Protein AF-A0AA35RC82-F1 (afdb_monomer_lite)

Organism: Geodia barretti (NCBI:txid519541)

Structure (mmCIF, N/CA/C/O backbone):
data_AF-A0AA35RC82-F1
#
_entry.id   AF-A0AA35RC82-F1
#
loop_
_atom_site.group_PDB
_atom_site.id
_atom_site.type_symbol
_atom_site.label_atom_id
_atom_site.label_alt_id
_atom_site.label_comp_id
_atom_site.label_asym_id
_atom_site.label_entity_id
_atom_site.label_seq_id
_atom_site.pdbx_PDB_ins_code
_atom_site.Cartn_x
_atom_site.Cartn_y
_atom_site.Cartn_z
_atom_site.occupancy
_atom_site.B_iso_or_equiv
_atom_site.auth_seq_id
_atom_site.auth_comp_id
_atom_site.auth_asym_id
_atom_site.auth_atom_id
_atom_site.pdbx_PDB_model_num
ATOM 1 N N . MET A 1 1 ? 38.907 -6.879 -51.330 1.00 41.00 1 MET A N 1
ATOM 2 C CA . MET A 1 1 ? 39.061 -6.399 -49.942 1.00 41.00 1 MET A CA 1
ATOM 3 C C . MET A 1 1 ? 37.667 -6.078 -49.446 1.00 41.00 1 MET A C 1
ATOM 5 O O . MET A 1 1 ? 37.123 -5.061 -49.841 1.00 41.00 1 MET A O 1
ATOM 9 N N . GLU A 1 2 ? 37.068 -7.002 -48.700 1.00 47.53 2 GLU A N 1
ATOM 10 C CA . GLU A 1 2 ? 35.763 -6.807 -48.057 1.00 47.53 2 GLU A CA 1
ATOM 11 C C . GLU A 1 2 ? 35.960 -5.894 -46.831 1.00 47.53 2 GLU A C 1
ATOM 13 O O . GLU A 1 2 ? 36.873 -6.162 -46.035 1.00 47.53 2 GLU A O 1
ATOM 18 N N . PRO A 1 3 ? 35.194 -4.804 -46.661 1.00 60.19 3 PRO A N 1
ATOM 19 C CA . PRO A 1 3 ? 35.287 -3.982 -45.465 1.00 60.19 3 PRO A CA 1
ATOM 20 C C . PRO A 1 3 ? 34.864 -4.798 -44.236 1.00 60.19 3 PRO A C 1
ATOM 22 O O . PRO A 1 3 ? 33.785 -5.384 -44.183 1.00 60.19 3 PRO A O 1
ATOM 25 N N . ARG A 1 4 ? 35.739 -4.834 -43.224 1.00 51.69 4 ARG A N 1
ATOM 26 C CA . ARG A 1 4 ? 35.461 -5.447 -41.921 1.00 51.69 4 ARG A CA 1
ATOM 27 C C . ARG A 1 4 ? 34.337 -4.670 -41.233 1.00 51.69 4 ARG A C 1
ATOM 29 O O . ARG A 1 4 ? 34.558 -3.566 -40.743 1.00 51.69 4 ARG A O 1
ATOM 36 N N . HIS A 1 5 ? 33.145 -5.262 -41.223 1.00 61.22 5 HIS A N 1
ATOM 37 C CA . HIS A 1 5 ? 32.009 -4.845 -40.406 1.00 61.22 5 HIS A CA 1
ATOM 38 C C . HIS A 1 5 ? 32.443 -4.740 -38.929 1.00 61.22 5 HIS A C 1
ATOM 40 O O . HIS A 1 5 ? 33.126 -5.652 -38.447 1.00 61.22 5 HIS A O 1
ATOM 46 N N . PRO A 1 6 ? 32.113 -3.653 -38.205 1.00 60.47 6 PRO A N 1
ATOM 47 C CA . PRO A 1 6 ? 32.453 -3.541 -36.794 1.00 60.47 6 PRO A CA 1
ATOM 48 C C . PRO A 1 6 ? 31.727 -4.634 -36.006 1.00 60.47 6 PRO A C 1
ATOM 50 O O . PRO A 1 6 ? 30.569 -4.947 -36.277 1.00 60.47 6 PRO A O 1
ATOM 53 N N . ALA A 1 7 ? 32.420 -5.227 -35.034 1.00 56.50 7 ALA A N 1
ATOM 54 C CA . ALA A 1 7 ? 31.819 -6.159 -34.094 1.00 56.50 7 ALA A CA 1
ATOM 55 C C . ALA A 1 7 ? 30.627 -5.474 -33.404 1.00 56.50 7 ALA A C 1
ATOM 57 O O . ALA A 1 7 ? 30.795 -4.494 -32.681 1.00 56.50 7 ALA A O 1
ATOM 58 N N . GLN A 1 8 ? 29.426 -5.977 -33.680 1.00 54.41 8 GLN A N 1
ATOM 59 C CA . GLN A 1 8 ? 28.169 -5.547 -33.079 1.00 54.41 8 GLN A CA 1
ATOM 60 C C . GLN A 1 8 ? 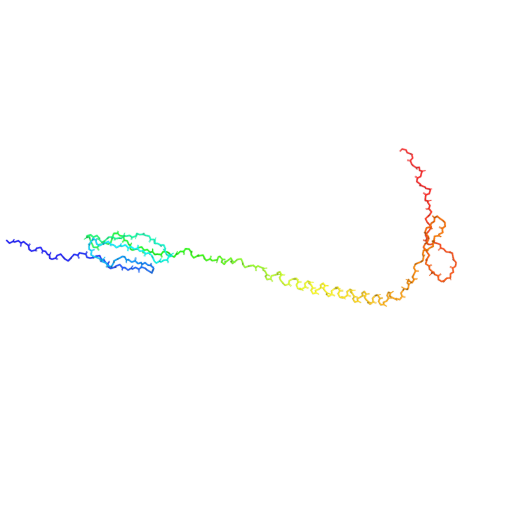28.217 -5.844 -31.575 1.00 54.41 8 GLN A C 1
ATOM 62 O O . GLN A 1 8 ? 27.969 -6.974 -31.152 1.00 54.41 8 GLN A O 1
ATOM 67 N N . LEU A 1 9 ? 28.539 -4.847 -30.751 1.00 65.06 9 LEU A N 1
ATOM 68 C CA . LEU A 1 9 ? 28.169 -4.889 -29.341 1.00 65.06 9 LEU A CA 1
ATOM 69 C C . LEU A 1 9 ? 26.646 -4.714 -29.313 1.00 65.06 9 LEU A C 1
ATOM 71 O O . LEU A 1 9 ? 26.162 -3.591 -29.421 1.00 65.06 9 LEU A O 1
ATOM 75 N N . GLN A 1 10 ? 25.897 -5.821 -29.295 1.00 66.38 10 GLN A N 1
ATOM 76 C CA . GLN A 1 10 ? 24.434 -5.766 -29.305 1.00 66.38 10 GLN A CA 1
ATOM 77 C C . GLN A 1 10 ? 23.943 -4.861 -28.161 1.00 66.38 10 GLN A C 1
ATOM 79 O O . GLN A 1 10 ? 24.402 -5.031 -27.025 1.00 66.38 10 GLN A O 1
ATOM 84 N N . PRO A 1 11 ? 23.040 -3.902 -28.432 1.00 81.31 11 PRO A N 1
ATOM 85 C CA . PRO A 1 11 ? 22.568 -2.974 -27.415 1.00 81.31 11 PRO A CA 1
ATOM 86 C C . PRO A 1 11 ? 21.705 -3.728 -26.400 1.00 81.31 11 PRO A C 1
ATOM 88 O O . PRO A 1 11 ? 20.584 -4.119 -26.687 1.00 81.31 11 PRO A O 1
ATOM 91 N N . ALA A 1 12 ? 22.228 -3.975 -25.203 1.00 88.56 12 ALA A N 1
ATOM 92 C CA . ALA A 1 12 ? 21.423 -4.518 -24.117 1.00 88.56 12 ALA A CA 1
ATOM 93 C C . ALA A 1 12 ? 20.616 -3.395 -23.455 1.00 88.56 12 ALA A C 1
ATOM 95 O O . ALA A 1 12 ? 21.117 -2.282 -23.281 1.00 88.56 12 ALA A O 1
ATOM 96 N N . CYS A 1 13 ? 19.395 -3.700 -23.030 1.00 92.25 13 CYS A N 1
ATOM 97 C CA . CYS A 1 13 ? 18.583 -2.757 -22.280 1.00 92.25 13 CYS A CA 1
ATOM 98 C C . CYS A 1 13 ? 19.161 -2.498 -20.878 1.00 92.25 13 CYS A C 1
ATOM 100 O O . CYS A 1 13 ? 19.836 -3.364 -20.303 1.00 92.25 13 CYS A O 1
ATOM 102 N N . PRO A 1 14 ? 18.897 -1.323 -20.277 1.00 92.19 14 PRO A N 1
ATOM 103 C CA . PRO A 1 14 ? 19.308 -1.044 -18.907 1.00 92.19 14 PRO A CA 1
ATOM 104 C C . PRO A 1 14 ? 18.692 -2.057 -17.936 1.00 92.19 14 PRO A C 1
ATOM 106 O O . PRO A 1 14 ? 17.571 -2.532 -18.129 1.00 92.19 14 PRO A O 1
ATOM 109 N N . LYS A 1 15 ? 19.427 -2.401 -16.875 1.00 90.75 15 LYS A N 1
ATOM 110 C CA . LYS A 1 15 ? 18.920 -3.311 -15.840 1.00 90.75 15 LYS A CA 1
ATOM 111 C C . LYS A 1 15 ? 17.689 -2.704 -15.168 1.00 90.75 15 LYS A C 1
ATOM 113 O O . LYS A 1 15 ? 17.695 -1.536 -14.793 1.00 90.75 15 LYS A O 1
ATOM 118 N N . LEU A 1 16 ? 16.654 -3.521 -15.010 1.00 90.69 16 LEU A N 1
ATOM 119 C CA . LEU A 1 16 ? 15.398 -3.125 -14.388 1.00 90.69 16 LEU A CA 1
ATOM 120 C C . LEU A 1 16 ? 15.568 -3.049 -12.868 1.00 90.69 16 LEU A C 1
ATOM 122 O O . LEU A 1 16 ? 16.068 -3.986 -12.246 1.00 90.69 16 LEU A O 1
ATOM 126 N N . THR A 1 17 ? 15.125 -1.947 -12.271 1.00 90.19 17 THR A N 1
ATOM 127 C CA . THR A 1 17 ? 15.003 -1.793 -10.817 1.00 90.19 17 THR A CA 1
ATOM 128 C C . THR A 1 17 ? 13.542 -1.974 -10.433 1.00 90.19 17 THR A C 1
ATOM 130 O O . THR A 1 17 ? 12.717 -1.111 -10.731 1.00 90.19 17 THR A O 1
ATOM 133 N N . LEU A 1 18 ? 13.216 -3.108 -9.816 1.00 90.69 18 LEU A N 1
ATOM 134 C CA . LEU A 1 18 ? 11.847 -3.436 -9.419 1.00 90.69 18 LEU A CA 1
ATOM 135 C C . LEU A 1 18 ? 11.525 -2.842 -8.048 1.00 90.69 18 LEU A C 1
ATOM 137 O O . LEU A 1 18 ? 12.375 -2.816 -7.156 1.00 90.69 18 LEU A O 1
ATOM 141 N N . SER A 1 19 ? 10.292 -2.371 -7.890 1.00 87.75 19 SER A N 1
ATOM 142 C CA . SER A 1 19 ? 9.753 -1.931 -6.603 1.00 87.75 19 SER A CA 1
ATOM 143 C C . SER A 1 19 ? 9.445 -3.124 -5.689 1.00 87.75 19 SER A C 1
ATOM 145 O O . SER A 1 19 ? 9.423 -4.276 -6.123 1.00 87.75 19 SER A O 1
ATOM 147 N N . SER A 1 20 ? 9.187 -2.854 -4.407 1.00 91.25 20 SER A N 1
ATOM 148 C CA . SER A 1 20 ? 8.752 -3.878 -3.450 1.00 91.25 20 SER A CA 1
ATOM 149 C C . SER A 1 20 ? 7.494 -4.601 -3.939 1.00 91.25 20 SER A C 1
ATOM 151 O O . SER A 1 20 ? 6.613 -3.976 -4.528 1.00 91.25 20 SER A O 1
ATOM 153 N N . HIS A 1 21 ? 7.411 -5.903 -3.658 1.00 92.81 21 HIS A N 1
ATOM 154 C CA . HIS A 1 21 ? 6.310 -6.794 -4.047 1.00 92.81 21 HIS A CA 1
ATOM 155 C C . HIS A 1 21 ? 6.183 -7.075 -5.554 1.00 92.81 21 HIS A C 1
ATOM 157 O O . HIS A 1 21 ? 5.319 -7.860 -5.932 1.00 92.81 21 HIS A O 1
ATOM 163 N N . VAL A 1 22 ? 7.041 -6.511 -6.418 1.00 94.75 22 VAL A N 1
ATOM 164 C CA . VAL A 1 22 ? 7.093 -6.841 -7.854 1.00 94.75 22 VAL A CA 1
ATOM 165 C C . VAL A 1 22 ? 8.063 -8.003 -8.087 1.00 94.75 22 VAL A C 1
ATOM 167 O O . VAL A 1 22 ? 9.225 -7.958 -7.686 1.00 94.75 22 VAL A O 1
ATOM 170 N N . THR A 1 23 ? 7.612 -9.024 -8.807 1.00 93.94 23 THR A N 1
ATOM 171 C CA . THR A 1 23 ? 8.406 -10.177 -9.250 1.00 93.94 23 THR A CA 1
ATOM 172 C C . THR A 1 23 ? 8.494 -10.174 -10.776 1.00 93.94 23 THR A C 1
ATOM 174 O O . THR A 1 23 ? 7.534 -9.806 -11.449 1.00 93.94 23 THR A O 1
ATOM 177 N N . SER A 1 24 ? 9.638 -10.571 -11.342 1.00 94.06 24 SER A N 1
ATOM 178 C CA . SER A 1 24 ? 9.829 -10.677 -12.798 1.00 94.06 24 SER A CA 1
ATOM 179 C C . SER A 1 24 ? 10.077 -12.120 -13.234 1.00 94.06 24 SER A C 1
ATOM 181 O O . SER A 1 24 ? 10.674 -12.903 -12.498 1.00 94.06 24 SER A O 1
ATOM 183 N N . SER A 1 25 ? 9.638 -12.474 -14.442 1.00 93.62 25 SER A N 1
ATOM 184 C CA . SER A 1 25 ? 9.812 -13.815 -15.015 1.00 93.62 25 SER A CA 1
ATOM 185 C C . SER A 1 25 ? 11.246 -14.104 -15.466 1.00 93.62 25 SER A C 1
ATOM 187 O O . SER A 1 25 ? 11.617 -15.265 -15.623 1.00 93.62 25 SER A O 1
ATOM 189 N N . SER A 1 26 ? 12.044 -13.066 -15.735 1.00 89.31 26 SER A N 1
ATOM 190 C CA . SER A 1 26 ? 13.430 -13.174 -16.193 1.00 89.31 26 SER A CA 1
ATOM 191 C C . SER A 1 26 ? 14.182 -11.862 -15.967 1.00 89.31 26 SER A C 1
ATOM 193 O O . SER A 1 26 ? 13.627 -10.787 -16.171 1.00 89.31 26 SER A O 1
ATOM 195 N N . GLY A 1 27 ? 15.465 -11.948 -15.604 1.00 87.38 27 GLY A N 1
ATOM 196 C CA . GLY A 1 27 ? 16.383 -10.802 -15.542 1.00 87.38 27 GLY A CA 1
ATOM 197 C C . GLY A 1 27 ? 17.113 -10.523 -16.861 1.00 87.38 27 GLY A C 1
ATOM 198 O O . GLY A 1 27 ? 18.101 -9.789 -16.863 1.00 87.38 27 GLY A O 1
ATOM 199 N N . ASN A 1 28 ? 16.689 -11.153 -17.963 1.00 91.50 28 ASN A N 1
ATOM 200 C CA . ASN A 1 28 ? 17.327 -10.987 -19.263 1.00 91.50 28 ASN A CA 1
ATOM 201 C C . ASN A 1 28 ? 17.059 -9.586 -19.830 1.00 91.50 28 ASN A C 1
ATOM 203 O O . ASN A 1 28 ? 15.915 -9.154 -19.923 1.00 91.50 28 ASN A O 1
ATOM 207 N N . ASN A 1 29 ? 18.122 -8.904 -20.243 1.00 93.00 29 ASN A N 1
ATOM 208 C CA . ASN A 1 29 ? 18.092 -7.572 -20.837 1.00 93.00 29 ASN A CA 1
ATOM 209 C C . ASN A 1 29 ? 18.657 -7.546 -22.269 1.00 93.00 29 ASN A C 1
ATOM 211 O O . ASN A 1 29 ? 18.994 -6.476 -22.771 1.00 93.00 29 ASN A O 1
ATOM 215 N N . SER A 1 30 ? 18.808 -8.703 -22.922 1.00 92.62 30 SER A N 1
ATOM 216 C CA . SER A 1 30 ? 19.157 -8.771 -24.346 1.00 92.62 30 SER A CA 1
ATOM 217 C C . SER A 1 30 ? 18.048 -8.189 -25.225 1.00 92.62 30 SER A C 1
ATOM 219 O O . SER A 1 30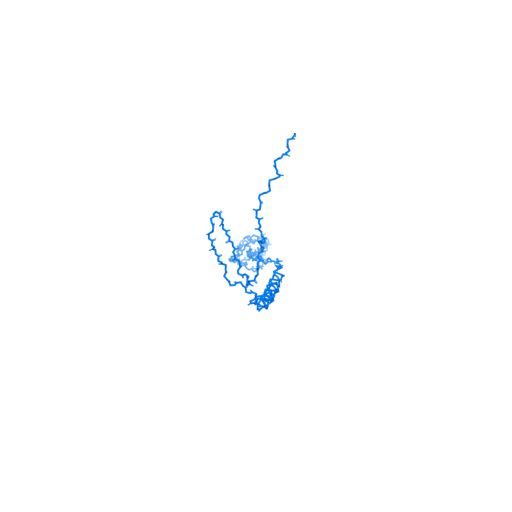 ? 16.878 -8.216 -24.853 1.00 92.62 30 SER A O 1
ATOM 221 N N . VAL A 1 31 ? 18.399 -7.716 -26.420 1.00 92.38 31 VAL A N 1
ATOM 222 C CA . VAL A 1 31 ? 17.414 -7.295 -27.428 1.00 92.38 31 VAL A CA 1
ATOM 223 C C . VAL A 1 31 ? 16.400 -8.413 -27.679 1.00 92.38 31 VAL A C 1
ATOM 225 O O . VAL A 1 31 ? 16.773 -9.585 -27.736 1.00 92.38 31 VAL A O 1
ATOM 228 N N . HIS A 1 32 ? 15.125 -8.054 -27.824 1.00 93.00 32 HIS A N 1
ATOM 229 C CA . HIS A 1 32 ? 13.977 -8.960 -27.932 1.00 93.00 32 HIS A CA 1
ATOM 230 C C . HIS A 1 32 ? 13.678 -9.778 -26.668 1.00 93.00 32 HIS A C 1
ATOM 232 O O . HIS A 1 32 ? 12.763 -10.603 -26.685 1.00 93.00 32 HIS A O 1
ATOM 238 N N . ALA A 1 33 ? 14.393 -9.561 -25.558 1.00 93.69 33 ALA A N 1
ATOM 239 C CA . ALA A 1 33 ? 14.015 -10.160 -24.287 1.00 93.69 33 ALA A CA 1
ATOM 240 C C . ALA A 1 33 ? 12.649 -9.625 -23.855 1.00 93.69 33 ALA A C 1
ATOM 242 O O . ALA A 1 33 ? 12.413 -8.415 -23.825 1.00 93.69 33 ALA A O 1
ATOM 243 N N . VAL A 1 34 ? 11.766 -10.551 -23.496 1.00 95.06 34 VAL A N 1
ATOM 244 C CA . VAL A 1 34 ? 10.434 -10.257 -22.983 1.00 95.06 34 VAL A CA 1
ATOM 245 C C . VAL A 1 34 ? 10.415 -10.593 -21.499 1.00 95.06 34 VAL A C 1
ATOM 247 O O . VAL A 1 34 ? 10.704 -11.725 -21.105 1.00 95.06 34 VAL A O 1
ATOM 250 N N . VAL A 1 35 ? 10.070 -9.606 -20.679 1.00 95.25 35 VAL A N 1
ATOM 251 C CA . VAL A 1 35 ? 9.999 -9.734 -19.223 1.00 95.25 35 VAL A CA 1
ATOM 252 C C . VAL A 1 35 ? 8.550 -9.559 -18.800 1.00 95.25 35 VAL A C 1
ATOM 254 O O . VAL A 1 35 ? 7.915 -8.563 -19.143 1.00 95.25 35 VAL A O 1
ATOM 257 N N . MET A 1 36 ? 8.016 -10.541 -18.077 1.00 95.62 36 MET A N 1
ATOM 258 C CA . MET A 1 36 ? 6.685 -10.474 -17.481 1.00 95.62 36 MET A CA 1
ATOM 259 C C . MET A 1 36 ? 6.798 -10.141 -16.001 1.00 95.62 36 MET A C 1
ATOM 261 O O . MET A 1 36 ? 7.674 -10.668 -15.316 1.00 95.62 36 MET A O 1
ATOM 265 N N . PHE A 1 37 ? 5.883 -9.316 -15.514 1.00 95.75 37 PHE A N 1
ATOM 266 C CA . PHE A 1 37 ? 5.801 -8.917 -14.120 1.00 95.75 37 PHE A CA 1
ATOM 267 C C . PHE A 1 37 ? 4.560 -9.486 -13.446 1.00 95.75 37 PHE A C 1
ATOM 269 O O . PHE A 1 37 ? 3.497 -9.646 -14.055 1.00 95.75 37 PHE A O 1
ATOM 276 N N . SER A 1 38 ? 4.707 -9.769 -12.162 1.00 94.69 38 SER A N 1
ATOM 277 C CA . SER A 1 38 ? 3.634 -10.168 -11.262 1.00 94.69 38 SER A CA 1
ATOM 278 C C . SER A 1 38 ? 3.841 -9.511 -9.906 1.00 94.69 38 SER A C 1
ATOM 280 O O . SER A 1 38 ? 4.966 -9.168 -9.551 1.00 94.69 38 SER A O 1
ATOM 282 N N . CYS A 1 39 ? 2.766 -9.350 -9.145 1.00 95.00 39 CYS A N 1
ATOM 283 C CA . CYS A 1 39 ? 2.865 -8.929 -7.755 1.00 95.00 39 CYS A CA 1
ATOM 284 C C . CYS A 1 39 ? 2.851 -10.136 -6.815 1.00 95.00 39 CYS A C 1
ATOM 286 O O . CYS A 1 39 ? 2.362 -11.203 -7.186 1.00 95.00 39 CYS A O 1
ATOM 288 N N . GLU A 1 40 ? 3.397 -9.954 -5.617 1.00 93.69 40 GLU A N 1
ATOM 289 C CA . GLU A 1 40 ? 3.224 -10.873 -4.491 1.00 93.69 40 GLU A CA 1
ATOM 290 C C . GLU A 1 40 ? 1.736 -11.037 -4.135 1.00 93.69 40 GLU A C 1
ATOM 292 O O . GLU A 1 40 ? 0.903 -10.183 -4.460 1.00 93.69 40 GLU A O 1
ATOM 297 N N . ASP A 1 41 ? 1.394 -12.143 -3.475 1.00 91.00 41 ASP A N 1
ATOM 298 C CA . ASP A 1 41 ? 0.013 -12.472 -3.137 1.00 91.00 41 ASP A CA 1
ATOM 299 C C . ASP A 1 41 ? -0.686 -11.336 -2.374 1.00 91.00 41 ASP A C 1
ATOM 301 O O . ASP A 1 41 ? -0.168 -10.767 -1.413 1.00 91.00 41 ASP A O 1
ATOM 305 N N . GLY A 1 42 ? -1.897 -11.001 -2.820 1.00 89.00 42 GLY A N 1
ATOM 306 C CA . GLY A 1 42 ? -2.711 -9.924 -2.255 1.00 89.00 42 GLY A CA 1
ATOM 307 C C . GLY A 1 42 ? -2.455 -8.541 -2.855 1.00 89.00 42 GLY A C 1
ATOM 308 O O . GLY A 1 42 ? -3.310 -7.672 -2.708 1.00 89.00 42 GLY A O 1
ATOM 309 N N . TYR A 1 43 ? -1.355 -8.327 -3.577 1.00 92.56 43 TYR A N 1
ATOM 310 C CA . TYR A 1 43 ? -1.073 -7.060 -4.253 1.00 92.56 43 TYR A CA 1
ATOM 311 C C . TYR A 1 43 ? -1.629 -7.042 -5.678 1.00 92.56 43 TYR A C 1
ATOM 313 O O . TYR A 1 43 ? -1.694 -8.061 -6.367 1.00 92.56 43 TYR A O 1
ATOM 321 N N . THR A 1 44 ? -2.015 -5.855 -6.140 1.00 92.31 44 THR A N 1
ATOM 322 C CA . THR A 1 44 ? -2.538 -5.648 -7.496 1.00 92.31 44 THR A CA 1
ATOM 323 C C . THR A 1 44 ? -1.498 -4.950 -8.361 1.00 92.31 44 THR A C 1
ATOM 325 O O . THR A 1 44 ? -0.942 -3.929 -7.959 1.00 92.31 44 THR A O 1
ATOM 328 N N . LEU A 1 45 ? -1.241 -5.505 -9.549 1.00 93.75 45 LEU A N 1
ATOM 329 C CA . LEU A 1 45 ? -0.313 -4.926 -10.517 1.00 93.75 45 LEU A CA 1
ATOM 330 C C . LEU A 1 45 ? -0.919 -3.671 -11.146 1.00 93.75 45 LEU A C 1
ATOM 332 O O . LEU A 1 45 ? -2.015 -3.731 -11.702 1.00 93.75 45 LEU A O 1
ATOM 336 N N . ASP A 1 46 ? -0.177 -2.574 -11.091 1.00 93.06 46 ASP A N 1
ATOM 337 C CA . ASP A 1 46 ? -0.523 -1.300 -11.706 1.00 93.06 46 ASP A CA 1
ATOM 338 C C . ASP A 1 46 ? 0.498 -0.953 -12.801 1.00 93.06 46 ASP A C 1
ATOM 340 O O . ASP A 1 46 ? 1.688 -0.754 -12.529 1.00 93.06 46 ASP A O 1
ATOM 344 N N . GLY A 1 47 ? 0.033 -0.932 -14.054 1.00 92.06 47 GLY A N 1
ATOM 345 C CA . GLY A 1 47 ? 0.845 -0.712 -15.255 1.00 92.06 47 GLY A CA 1
ATOM 346 C C . GLY A 1 47 ? 0.975 -1.938 -16.169 1.00 92.06 47 GLY A C 1
ATOM 347 O O . GLY A 1 47 ? 0.148 -2.852 -16.159 1.00 92.06 47 GLY A O 1
ATOM 348 N N . ASP A 1 48 ? 2.022 -1.948 -16.997 1.00 94.56 48 ASP A N 1
ATOM 349 C CA . ASP A 1 48 ? 2.241 -2.988 -18.003 1.00 94.56 48 ASP A CA 1
ATOM 350 C C . ASP A 1 48 ? 2.710 -4.315 -17.395 1.00 94.56 48 ASP A C 1
ATOM 352 O O . ASP A 1 48 ? 3.786 -4.423 -16.807 1.00 94.56 48 ASP A O 1
ATOM 356 N N . LYS A 1 49 ? 1.943 -5.383 -17.637 1.00 94.75 49 LYS A N 1
ATOM 357 C CA . LYS A 1 49 ? 2.303 -6.753 -17.232 1.00 94.75 49 LYS A CA 1
ATOM 358 C C . LYS A 1 49 ? 3.541 -7.293 -17.944 1.00 94.75 49 LYS A C 1
ATOM 360 O O . LYS A 1 49 ? 4.170 -8.229 -17.456 1.00 94.75 49 LYS A O 1
ATOM 365 N N . GLN A 1 50 ? 3.872 -6.758 -19.111 1.00 95.12 50 GLN A N 1
ATOM 366 C CA . GLN A 1 50 ? 4.961 -7.255 -19.933 1.00 95.12 50 GLN A CA 1
ATOM 367 C C . GLN A 1 50 ? 5.665 -6.099 -20.629 1.00 95.12 50 GLN A C 1
ATOM 369 O O . GLN A 1 50 ? 5.017 -5.231 -21.210 1.00 95.12 50 GLN A O 1
ATOM 374 N N . ILE A 1 51 ? 6.994 -6.138 -20.620 1.00 95.56 51 ILE A N 1
ATOM 375 C CA . ILE A 1 51 ? 7.829 -5.217 -21.387 1.00 95.56 51 ILE A CA 1
ATOM 376 C C . ILE A 1 51 ? 8.813 -5.992 -22.254 1.00 95.56 51 ILE A C 1
ATOM 378 O O . ILE A 1 51 ? 9.223 -7.106 -21.920 1.00 95.56 51 ILE A O 1
ATOM 382 N N . THR A 1 52 ? 9.191 -5.392 -23.376 1.00 95.56 52 THR A N 1
ATOM 383 C CA . THR A 1 52 ? 10.119 -5.977 -24.346 1.00 95.56 52 THR A CA 1
ATOM 384 C C . THR A 1 52 ? 11.325 -5.070 -24.521 1.00 95.56 52 THR A C 1
ATOM 386 O O . THR A 1 52 ? 11.167 -3.855 -24.638 1.00 95.56 52 THR A O 1
ATOM 389 N N . CYS A 1 53 ? 12.523 -5.646 -24.546 1.00 94.88 53 CYS A N 1
ATOM 390 C CA . CYS A 1 53 ? 13.732 -4.919 -24.905 1.00 94.88 53 CYS A CA 1
ATOM 391 C C . CYS A 1 53 ? 13.760 -4.711 -26.423 1.00 94.88 53 CYS A C 1
ATOM 393 O O . CYS A 1 53 ? 13.798 -5.679 -27.185 1.00 94.88 53 CYS A O 1
ATOM 395 N N . ARG A 1 54 ? 13.688 -3.457 -26.868 1.00 94.12 54 ARG A N 1
ATOM 396 C CA . ARG A 1 54 ? 13.686 -3.088 -28.287 1.00 94.12 54 ARG A CA 1
ATOM 397 C C . ARG A 1 54 ? 15.104 -3.128 -28.866 1.00 94.12 54 ARG A C 1
ATOM 399 O O . ARG A 1 54 ? 16.094 -3.116 -28.138 1.00 94.12 54 ARG A O 1
ATOM 406 N N . GLU A 1 55 ? 15.195 -3.124 -30.194 1.00 92.00 55 GLU A N 1
ATOM 407 C CA . GLU A 1 55 ? 16.468 -3.097 -30.936 1.00 92.00 55 GLU A CA 1
ATOM 408 C C . GLU A 1 55 ? 17.302 -1.833 -30.708 1.00 92.00 55 GLU A C 1
ATOM 410 O O . GLU A 1 55 ? 18.515 -1.859 -30.897 1.00 92.00 55 GLU A O 1
ATOM 415 N N . ASP A 1 56 ? 16.680 -0.749 -30.245 1.00 90.44 56 ASP A N 1
ATOM 416 C CA . ASP A 1 56 ? 17.362 0.493 -29.873 1.00 90.44 56 ASP A CA 1
ATOM 417 C C . ASP A 1 56 ? 18.009 0.447 -28.472 1.00 90.44 56 ASP A C 1
ATOM 419 O O . ASP A 1 56 ? 18.609 1.432 -28.039 1.00 90.44 56 ASP A O 1
ATOM 423 N N . GLY A 1 57 ? 17.911 -0.683 -27.757 1.00 90.00 57 GLY A N 1
ATOM 424 C CA . GLY A 1 57 ? 18.432 -0.836 -26.397 1.00 90.00 57 GLY A CA 1
ATOM 425 C C . GLY A 1 57 ? 17.560 -0.184 -25.323 1.00 90.00 57 GLY A C 1
ATOM 426 O O . GLY A 1 57 ? 18.031 0.047 -24.207 1.00 90.00 57 GLY A O 1
ATOM 427 N N . THR A 1 58 ? 16.297 0.123 -25.628 1.00 93.31 58 THR A N 1
ATOM 428 C CA . THR A 1 58 ? 15.331 0.670 -24.668 1.00 93.31 58 THR A CA 1
ATOM 429 C C . THR A 1 58 ? 14.194 -0.305 -24.379 1.00 93.31 58 THR A C 1
ATOM 431 O O . THR A 1 58 ? 13.821 -1.146 -25.199 1.00 93.31 58 THR A O 1
ATOM 434 N N . TRP A 1 59 ? 13.620 -0.213 -23.180 1.00 94.75 59 TRP A N 1
ATOM 435 C CA . TRP A 1 59 ? 12.438 -0.998 -22.831 1.00 94.75 59 TRP A CA 1
ATOM 436 C C . TRP A 1 59 ? 11.183 -0.445 -23.512 1.00 94.75 59 TRP A C 1
ATOM 438 O O . TRP A 1 59 ? 11.047 0.759 -23.736 1.00 94.75 59 TRP A O 1
ATOM 448 N N . SER A 1 60 ? 10.238 -1.328 -23.843 1.00 94.75 60 SER A N 1
ATOM 449 C CA . SER A 1 60 ? 8.971 -0.930 -24.458 1.00 94.75 60 SER A CA 1
ATOM 450 C C . SER A 1 60 ? 8.153 -0.013 -23.552 1.00 94.75 60 SER A C 1
ATOM 452 O O . SER A 1 60 ? 7.654 0.998 -24.031 1.00 94.75 60 SER A O 1
ATOM 454 N N . ASN A 1 61 ? 8.091 -0.322 -22.258 1.00 94.31 61 ASN A N 1
ATOM 455 C CA . ASN A 1 61 ? 7.445 0.494 -21.234 1.00 94.31 61 ASN A CA 1
ATOM 456 C C . ASN A 1 61 ? 8.281 0.487 -19.946 1.00 94.31 61 ASN A C 1
ATOM 458 O O . ASN A 1 61 ? 9.266 -0.250 -19.830 1.00 94.31 61 ASN A O 1
ATOM 462 N N . SER A 1 62 ? 7.890 1.310 -18.975 1.00 92.69 62 SER A N 1
ATOM 463 C CA . SER A 1 62 ? 8.469 1.297 -17.630 1.00 92.69 62 SER A CA 1
ATOM 464 C C . SER A 1 62 ? 8.026 0.058 -16.834 1.00 92.69 62 SER A C 1
ATOM 466 O O . SER A 1 62 ? 6.936 -0.460 -17.082 1.00 92.69 62 SER A O 1
ATOM 468 N N . PRO A 1 63 ? 8.824 -0.405 -15.852 1.00 91.62 63 PRO A N 1
ATOM 469 C CA . PRO A 1 63 ? 8.385 -1.447 -14.927 1.00 91.62 63 PRO A CA 1
ATOM 470 C C . PRO A 1 63 ? 7.092 -1.030 -14.198 1.00 91.62 63 PRO A C 1
ATOM 472 O O . PRO A 1 63 ? 6.991 0.133 -13.795 1.00 91.62 63 PRO A O 1
ATOM 475 N N . PRO A 1 64 ? 6.127 -1.946 -14.004 1.00 94.56 64 PRO A N 1
ATOM 476 C CA . PRO A 1 64 ? 4.908 -1.673 -13.251 1.00 94.56 64 PRO A CA 1
ATOM 477 C C . PRO A 1 64 ? 5.186 -1.571 -11.748 1.00 94.56 64 PRO A C 1
ATOM 479 O O . PRO A 1 64 ? 6.238 -1.988 -11.253 1.00 94.56 64 PRO A O 1
ATOM 482 N N . SER A 1 65 ? 4.203 -1.058 -11.016 1.00 94.38 65 SER A N 1
ATOM 483 C CA . SER A 1 65 ? 4.211 -1.015 -9.554 1.00 94.38 65 SER A CA 1
ATOM 484 C C . SER A 1 65 ? 3.155 -1.958 -8.972 1.00 94.38 65 SER A C 1
ATOM 486 O O . SER A 1 65 ? 2.256 -2.414 -9.677 1.00 94.38 65 SER A O 1
ATOM 488 N N . CYS A 1 66 ? 3.276 -2.291 -7.688 1.00 95.00 66 CYS A N 1
ATOM 489 C CA . CYS A 1 66 ? 2.291 -3.106 -6.983 1.00 95.00 66 CYS A CA 1
ATOM 490 C C . CYS A 1 66 ? 1.564 -2.251 -5.949 1.00 95.00 66 CYS A C 1
ATOM 492 O O . CYS A 1 66 ? 2.180 -1.745 -5.010 1.00 95.00 66 CYS A O 1
ATOM 494 N N . SER A 1 67 ? 0.250 -2.118 -6.106 1.00 92.31 67 SER A N 1
ATOM 495 C CA . SER A 1 67 ? -0.610 -1.467 -5.122 1.00 92.31 67 SER A CA 1
ATOM 496 C C . SER A 1 67 ? -1.035 -2.477 -4.064 1.00 92.31 67 SER A C 1
ATOM 498 O O . SER A 1 67 ? -1.458 -3.591 -4.391 1.00 92.31 67 SER A O 1
ATOM 500 N N . SER A 1 68 ? -0.920 -2.097 -2.789 1.00 87.69 68 SER A N 1
ATOM 501 C CA . SER A 1 68 ? -1.461 -2.902 -1.693 1.00 87.69 68 SER A CA 1
ATOM 502 C C . SER A 1 68 ? -2.969 -3.072 -1.881 1.00 87.69 68 SER A C 1
ATOM 504 O O . SER A 1 68 ? -3.621 -2.124 -2.340 1.00 87.69 68 SER A O 1
ATOM 506 N N . PRO A 1 69 ? -3.549 -4.218 -1.488 1.00 81.62 69 PRO A N 1
ATOM 507 C CA . PRO A 1 69 ? -4.999 -4.335 -1.458 1.00 81.62 69 PRO A CA 1
ATOM 508 C C . PRO A 1 69 ? -5.558 -3.216 -0.572 1.00 81.62 69 PRO A C 1
ATOM 510 O O . PRO A 1 69 ? -4.839 -2.740 0.319 1.00 81.62 69 PRO A O 1
ATOM 513 N N . PRO A 1 70 ? -6.811 -2.775 -0.789 1.00 77.25 70 PRO A N 1
ATOM 514 C CA . PRO A 1 70 ? -7.459 -1.883 0.153 1.00 77.25 70 PRO A CA 1
ATOM 515 C C . PRO A 1 70 ? -7.375 -2.559 1.518 1.00 77.25 70 PRO A C 1
ATOM 517 O O . PRO A 1 70 ? -8.032 -3.569 1.773 1.00 77.25 70 PRO A O 1
ATOM 520 N N . SER A 1 71 ? -6.490 -2.042 2.374 1.00 70.69 71 SER A N 1
ATOM 521 C CA . SER A 1 71 ? -6.486 -2.444 3.763 1.00 70.69 71 SER A CA 1
ATOM 522 C C . SER A 1 71 ? -7.876 -2.073 4.237 1.00 70.69 71 SER A C 1
ATOM 524 O O . SER A 1 71 ? -8.295 -0.921 4.107 1.00 70.69 71 SER A O 1
ATOM 526 N N . PHE A 1 72 ? -8.628 -3.063 4.712 1.00 65.75 72 PHE A N 1
ATOM 527 C CA . PHE A 1 72 ? -9.784 -2.787 5.538 1.00 65.75 72 PHE A CA 1
ATOM 528 C C . PHE A 1 72 ? -9.218 -2.164 6.815 1.00 65.75 72 PHE A C 1
ATOM 530 O O . PHE A 1 72 ? -9.009 -2.825 7.828 1.00 65.75 72 PHE A O 1
ATOM 537 N N . GLN A 1 73 ? -8.849 -0.889 6.713 1.00 63.38 73 GLN A N 1
ATOM 538 C CA . GLN A 1 73 ? -8.704 0.005 7.831 1.00 63.38 73 GLN A CA 1
ATOM 539 C C . GLN A 1 73 ? -10.110 0.012 8.396 1.00 63.38 73 GLN A C 1
ATOM 541 O O . GLN A 1 73 ? -10.997 0.664 7.846 1.00 63.38 73 GLN A O 1
ATOM 546 N N . SER A 1 74 ? -10.346 -0.818 9.413 1.00 61.50 74 SER A N 1
ATOM 547 C CA . SER A 1 74 ? -11.510 -0.674 10.270 1.00 61.50 74 SER A CA 1
ATOM 548 C C . SER A 1 74 ? -11.607 0.815 10.550 1.00 61.50 74 SER A C 1
ATOM 550 O O . SER A 1 74 ? -10.661 1.357 11.130 1.00 61.50 74 SER A O 1
ATOM 552 N N . GLN A 1 75 ? -12.645 1.477 10.029 1.00 64.25 75 GLN A N 1
ATOM 553 C CA . GLN A 1 75 ? -12.853 2.894 10.265 1.00 64.25 75 GLN A CA 1
ATOM 554 C C . GLN A 1 75 ? -12.724 3.079 11.769 1.00 64.25 75 GLN A C 1
ATOM 556 O O . GLN A 1 75 ? -13.553 2.610 12.546 1.00 64.25 75 GLN A O 1
ATOM 561 N N . LYS A 1 76 ? -11.625 3.697 12.199 1.00 64.44 76 LYS A N 1
ATOM 562 C CA . LYS A 1 76 ? -11.598 4.317 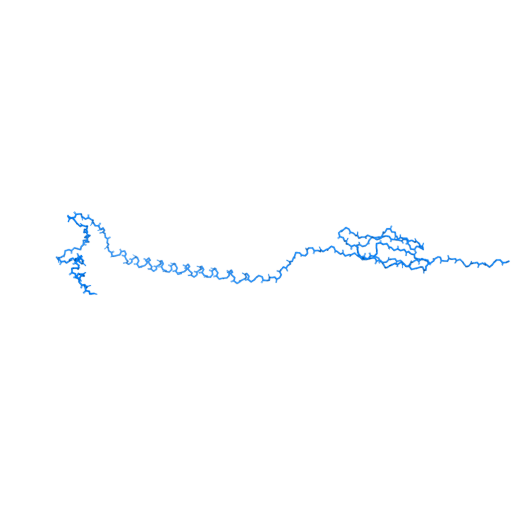13.502 1.00 64.44 76 LYS A CA 1
ATOM 563 C C . LYS A 1 76 ? -12.498 5.510 13.293 1.00 64.44 76 LYS A C 1
ATOM 565 O O . LYS A 1 76 ? -12.055 6.554 12.825 1.00 64.44 76 LYS A O 1
ATOM 570 N N . ASP A 1 77 ? -13.787 5.286 13.496 1.00 60.22 77 ASP A N 1
ATOM 571 C CA . ASP A 1 77 ? -14.740 6.359 13.600 1.00 60.22 77 ASP A CA 1
ATOM 572 C C . ASP A 1 77 ? -14.239 7.191 14.779 1.00 60.22 77 ASP A C 1
ATOM 574 O O . ASP A 1 77 ? -14.548 6.915 15.935 1.00 60.22 77 ASP A O 1
ATOM 578 N N . ASP A 1 78 ? -13.446 8.226 14.500 1.00 66.12 78 ASP A N 1
ATOM 579 C CA . ASP A 1 78 ? -13.146 9.309 15.434 1.00 66.12 78 ASP A CA 1
ATOM 580 C C . ASP A 1 78 ? -14.416 10.170 15.634 1.00 66.12 78 ASP A C 1
ATOM 582 O O . ASP A 1 78 ? -14.384 11.388 15.764 1.00 66.12 78 ASP A O 1
ATOM 586 N N . ASN A 1 79 ? -15.580 9.523 15.692 1.00 65.50 79 ASN A N 1
ATOM 587 C CA . ASN A 1 79 ? -16.666 9.905 16.563 1.00 65.50 79 ASN A CA 1
ATOM 588 C C . ASN A 1 79 ? -16.107 9.698 17.975 1.00 65.50 79 ASN A C 1
ATOM 590 O O . ASN A 1 79 ? -16.208 8.623 18.569 1.00 65.50 79 ASN A O 1
ATOM 594 N N . ALA A 1 80 ? -15.443 10.730 18.494 1.00 61.69 80 ALA A N 1
ATOM 595 C CA . ALA A 1 80 ? -15.209 10.872 19.916 1.00 61.69 80 ALA A CA 1
ATOM 596 C C . ALA A 1 80 ? -16.583 10.940 20.582 1.00 61.69 80 ALA A C 1
ATOM 598 O O . ALA A 1 80 ? -17.163 12.002 20.793 1.00 61.69 80 ALA A O 1
ATOM 599 N N . SER A 1 81 ? -17.101 9.752 20.855 1.00 60.06 81 SER A N 1
ATOM 600 C CA . SER A 1 81 ? -18.299 9.492 21.605 1.00 60.06 81 SER A CA 1
ATOM 601 C C . SER A 1 81 ? -18.213 10.288 22.898 1.00 60.06 81 SER A C 1
ATOM 603 O O . SER A 1 81 ? -17.435 9.981 23.801 1.00 60.06 81 SER A O 1
ATOM 605 N N . ASN A 1 82 ? -19.041 11.319 22.992 1.00 59.06 82 ASN A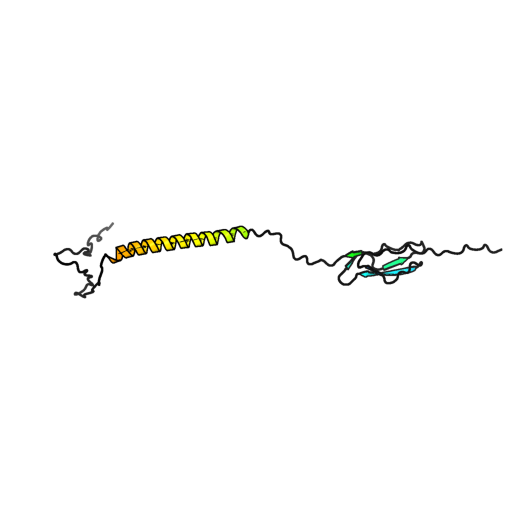 N 1
ATOM 606 C CA . ASN A 1 82 ? -19.372 12.123 24.172 1.00 59.06 82 ASN A CA 1
ATOM 607 C C . ASN A 1 82 ? -20.030 11.282 25.298 1.00 59.06 82 ASN A C 1
ATOM 609 O O . ASN A 1 82 ? -20.880 11.748 26.053 1.00 59.06 82 ASN A O 1
ATOM 613 N N . VAL A 1 83 ? -19.604 10.026 25.440 1.00 58.31 83 VAL A N 1
ATOM 614 C CA . VAL A 1 83 ? -20.008 9.030 26.438 1.00 58.31 83 VAL A CA 1
ATOM 615 C C . VAL A 1 83 ? -19.456 9.382 27.826 1.00 58.31 83 VAL A C 1
ATOM 617 O O . VAL A 1 83 ? -20.013 8.955 28.834 1.00 58.31 83 VAL A O 1
ATOM 620 N N . GLY A 1 84 ? -18.450 10.261 27.911 1.00 53.81 84 GLY A N 1
ATOM 621 C CA . GLY A 1 84 ? -17.922 10.775 29.181 1.00 53.81 84 GLY A CA 1
ATOM 622 C C . GLY A 1 84 ? -18.903 11.625 30.006 1.00 53.81 84 GLY A C 1
ATOM 623 O O . GLY A 1 84 ? -18.736 11.718 31.218 1.00 53.81 84 GLY A O 1
ATOM 624 N N . ALA A 1 85 ? -19.944 12.213 29.400 1.00 57.97 85 ALA A N 1
ATOM 625 C CA . ALA A 1 85 ? -20.900 13.074 30.114 1.00 57.97 85 ALA A CA 1
ATOM 626 C C . ALA A 1 85 ? -22.101 12.314 30.715 1.00 57.97 85 ALA A C 1
ATOM 628 O O . ALA A 1 85 ? -22.694 12.765 31.692 1.00 57.97 85 ALA A O 1
ATOM 629 N N . ILE A 1 86 ? -22.457 11.148 30.165 1.00 55.94 86 ILE A N 1
ATOM 630 C CA . ILE A 1 86 ? -23.669 10.406 30.564 1.00 55.94 86 ILE A CA 1
ATOM 631 C C . ILE A 1 86 ? -23.417 9.588 31.843 1.00 55.94 86 ILE A C 1
ATOM 633 O O . ILE A 1 86 ? -24.291 9.478 32.702 1.00 55.94 86 ILE A O 1
ATOM 637 N N . VAL A 1 87 ? -22.196 9.075 32.024 1.00 53.34 87 VAL A N 1
ATOM 638 C CA . VAL A 1 87 ? -21.851 8.190 33.153 1.00 53.34 87 VAL A CA 1
ATOM 639 C C . VAL A 1 87 ? -21.665 8.957 34.477 1.00 53.34 87 VAL A C 1
ATOM 641 O O . VAL A 1 87 ? -21.866 8.390 35.548 1.00 53.34 87 VAL A O 1
ATOM 644 N N . GLY A 1 88 ? -21.373 10.264 34.436 1.00 57.75 88 GLY A N 1
ATOM 645 C CA . GLY A 1 88 ? -21.210 11.094 35.641 1.0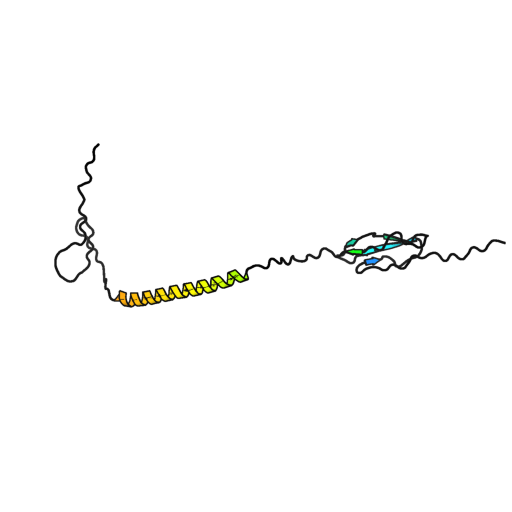0 57.75 88 GLY A CA 1
ATOM 646 C C . GLY A 1 88 ? -22.522 11.536 36.309 1.00 57.75 88 GLY A C 1
ATOM 647 O O . GLY A 1 88 ? -22.560 11.737 37.522 1.00 57.75 88 GLY A O 1
ATOM 648 N N . GLY A 1 89 ? -23.613 11.665 35.544 1.00 60.25 89 GLY A N 1
ATOM 649 C CA . GLY A 1 89 ? -24.886 12.199 36.048 1.00 60.25 89 GLY A CA 1
ATOM 650 C C . GLY A 1 89 ? -25.754 11.172 36.777 1.00 60.25 89 GLY A C 1
ATOM 651 O O . GLY A 1 89 ? -26.384 11.496 37.781 1.00 60.25 89 GLY A O 1
ATOM 652 N N . VAL A 1 90 ? -25.765 9.920 36.310 1.00 65.19 90 VAL A N 1
ATOM 653 C CA . VAL A 1 90 ? -26.652 8.874 36.850 1.00 65.19 90 VAL A CA 1
ATOM 654 C C . VAL A 1 90 ? -26.230 8.463 38.263 1.00 65.19 90 VAL A C 1
ATOM 656 O O . VAL A 1 90 ? -27.076 8.324 39.139 1.00 65.19 90 VAL A O 1
ATOM 659 N N . ILE A 1 91 ? -24.924 8.354 38.524 1.00 70.94 91 ILE A N 1
ATOM 660 C CA . ILE A 1 91 ? -24.398 7.994 39.851 1.00 70.94 91 ILE A CA 1
ATOM 661 C C . ILE A 1 91 ? -24.659 9.127 40.853 1.00 70.94 91 ILE A C 1
ATOM 663 O O . ILE A 1 91 ? -25.114 8.871 41.966 1.00 70.94 91 ILE A O 1
ATOM 667 N N . GL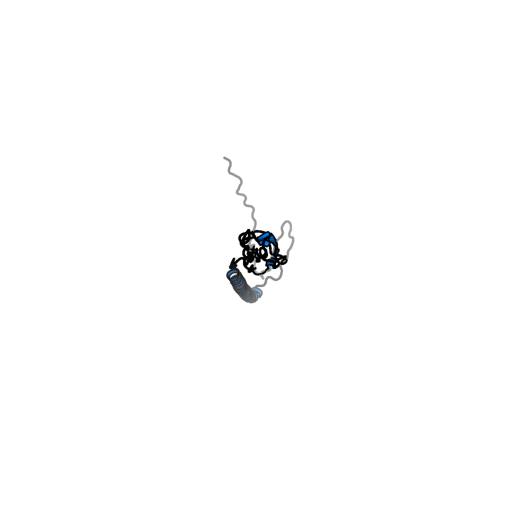Y A 1 92 ? -24.448 10.384 40.443 1.00 74.56 92 GLY A N 1
ATOM 668 C CA . GLY A 1 92 ? -24.752 11.551 41.274 1.00 74.56 92 GLY A CA 1
ATOM 669 C C . GLY A 1 92 ? -26.246 11.681 41.575 1.00 74.56 92 GLY A C 1
ATOM 670 O O . GLY A 1 92 ? -26.630 11.864 42.728 1.00 74.56 92 GLY A O 1
ATOM 671 N N . GLY A 1 93 ? -27.097 11.509 40.560 1.00 79.75 93 GLY A N 1
ATOM 672 C CA . GLY A 1 93 ? -28.551 11.546 40.707 1.00 79.75 93 GLY A CA 1
ATOM 673 C C . GLY A 1 93 ? -29.081 10.437 41.614 1.00 79.75 93 GLY A C 1
ATOM 674 O O . GLY A 1 93 ? -29.853 10.718 42.527 1.00 79.75 93 GLY A O 1
ATOM 675 N N . ILE A 1 94 ? -28.624 9.193 41.427 1.00 87.56 94 ILE A N 1
ATOM 676 C CA . ILE A 1 94 ? -29.025 8.059 42.273 1.00 87.56 94 ILE A CA 1
ATOM 677 C C . ILE A 1 94 ? -28.587 8.288 43.723 1.00 87.56 94 ILE A C 1
ATOM 679 O O . ILE A 1 94 ? -29.399 8.084 44.620 1.00 87.56 94 ILE A O 1
ATOM 683 N N . LEU A 1 95 ? -27.362 8.764 43.980 1.00 88.25 95 LEU A N 1
ATOM 684 C CA . LEU A 1 95 ? -26.917 9.065 45.347 1.00 88.25 95 LEU A CA 1
ATOM 685 C C . LEU A 1 95 ? -27.779 10.151 46.005 1.00 88.25 95 LEU A C 1
ATOM 687 O O . LEU A 1 95 ? -28.185 9.987 47.151 1.00 88.25 95 LEU A O 1
ATOM 691 N N . VAL A 1 96 ? -28.120 11.223 45.286 1.00 89.44 96 VAL A N 1
ATOM 692 C CA . VAL A 1 96 ? -28.992 12.290 45.810 1.00 89.44 96 VAL A CA 1
ATOM 693 C C . VAL A 1 96 ? -30.407 11.774 46.081 1.00 89.44 96 VAL A C 1
ATOM 695 O O . VAL A 1 96 ? -30.957 12.034 47.150 1.00 89.44 96 VAL A O 1
ATOM 698 N N . ILE A 1 97 ? -30.984 10.998 45.160 1.00 91.31 97 ILE A N 1
ATOM 699 C CA . ILE A 1 97 ? -32.316 10.404 45.334 1.00 91.31 97 ILE A CA 1
ATOM 700 C C . ILE A 1 97 ? -32.320 9.441 46.528 1.00 91.31 97 ILE A C 1
ATOM 702 O O . ILE A 1 97 ? -33.220 9.515 47.363 1.00 91.31 97 ILE A O 1
ATOM 706 N N . LEU A 1 98 ? -31.299 8.590 46.668 1.00 92.94 98 LEU A N 1
ATOM 707 C CA . LEU A 1 98 ? -31.168 7.682 47.809 1.00 92.94 98 LEU A CA 1
ATOM 708 C C . LEU A 1 98 ? -31.061 8.450 49.133 1.00 92.94 98 LEU A C 1
ATOM 710 O O . LEU A 1 98 ? -31.726 8.077 50.098 1.00 92.94 98 LEU A O 1
ATOM 714 N N . LEU A 1 99 ? -30.305 9.551 49.184 1.00 93.44 99 LEU A N 1
ATOM 715 C CA . LEU A 1 99 ? -30.221 10.395 50.381 1.00 93.44 99 LEU A CA 1
ATOM 716 C C . LEU A 1 99 ? -31.570 11.038 50.740 1.00 93.44 99 LEU A C 1
ATOM 718 O O . LEU A 1 99 ? -31.926 11.076 51.918 1.00 93.44 99 LEU A O 1
ATOM 722 N N . ILE A 1 100 ? -32.349 11.489 49.751 1.00 93.88 100 ILE A N 1
ATOM 723 C CA . ILE A 1 100 ? -33.691 12.056 49.970 1.00 93.88 100 ILE A CA 1
ATOM 724 C C . ILE A 1 100 ? -34.663 10.982 50.480 1.00 93.88 100 ILE A C 1
ATOM 726 O O . ILE A 1 100 ? -35.397 11.223 51.441 1.00 93.88 100 ILE A O 1
ATOM 730 N N . VAL A 1 101 ? -34.660 9.784 49.890 1.00 94.06 101 VAL A N 1
ATOM 731 C CA . VAL A 1 101 ? -35.517 8.669 50.333 1.00 94.06 101 VAL A CA 1
ATOM 732 C C . VAL A 1 101 ? -35.165 8.247 51.760 1.00 94.06 101 VAL A C 1
ATOM 734 O O . VAL A 1 101 ? -36.053 8.072 52.588 1.00 94.06 101 VAL A O 1
ATOM 737 N N . VAL A 1 102 ? -33.878 8.156 52.096 1.00 93.56 102 VAL A N 1
ATOM 738 C CA . VAL A 1 102 ? -33.442 7.833 53.463 1.00 93.56 102 VAL A CA 1
ATOM 739 C C . VAL A 1 102 ? -33.836 8.939 54.445 1.00 93.56 102 VAL A C 1
ATOM 741 O O . VAL A 1 102 ? -34.362 8.639 55.514 1.00 93.56 102 VAL A O 1
ATOM 744 N N . ALA A 1 103 ? -33.655 10.215 54.095 1.00 92.25 103 ALA A N 1
ATOM 745 C CA . ALA A 1 103 ? -34.053 11.331 54.952 1.00 92.25 103 ALA A CA 1
ATOM 746 C C . ALA A 1 103 ? -35.572 11.369 55.181 1.00 92.25 103 ALA A C 1
ATOM 748 O O . ALA A 1 103 ? -36.010 11.506 56.322 1.00 92.25 103 ALA A O 1
ATOM 749 N N . THR A 1 104 ? -36.378 11.192 54.131 1.00 91.81 104 THR A N 1
ATOM 750 C CA . THR A 1 104 ? -37.847 11.129 54.241 1.00 91.81 104 THR A CA 1
ATOM 751 C C . THR A 1 104 ? -38.303 9.912 55.036 1.00 91.81 104 THR A C 1
ATOM 753 O O . THR A 1 104 ? -39.194 10.054 55.865 1.00 91.81 104 THR A O 1
ATOM 756 N N . ALA A 1 105 ? -37.651 8.756 54.887 1.00 89.88 105 ALA A N 1
ATOM 757 C CA . ALA A 1 105 ? -37.916 7.573 55.698 1.00 89.88 105 ALA A CA 1
ATOM 758 C C . ALA A 1 105 ? -37.531 7.777 57.170 1.00 89.88 105 ALA A C 1
ATOM 760 O O . ALA A 1 105 ? -38.289 7.372 58.040 1.00 89.88 105 ALA A O 1
ATOM 761 N N . ILE A 1 106 ? -36.414 8.445 57.481 1.00 89.06 106 ILE A N 1
ATOM 762 C CA . ILE A 1 106 ? -36.015 8.775 58.862 1.00 89.06 106 ILE A CA 1
ATOM 763 C C . ILE A 1 106 ? -36.977 9.794 59.473 1.00 89.06 106 ILE A C 1
ATOM 765 O O . ILE A 1 106 ? -37.382 9.636 60.624 1.00 89.06 106 ILE A O 1
ATOM 769 N N . ILE A 1 107 ? -37.360 10.830 58.722 1.00 88.50 107 ILE A N 1
ATOM 770 C CA . ILE A 1 107 ? -38.353 11.818 59.155 1.00 88.50 107 ILE A CA 1
ATOM 771 C C . ILE A 1 107 ? -39.687 11.120 59.381 1.00 88.50 107 ILE A C 1
ATOM 773 O O . ILE A 1 107 ? -40.264 11.308 60.442 1.00 88.50 107 ILE A O 1
ATOM 777 N N . PHE A 1 108 ? -40.142 10.277 58.454 1.00 84.69 108 PHE A N 1
ATOM 778 C CA . PHE A 1 108 ? -41.376 9.512 58.588 1.00 84.69 108 PHE A CA 1
ATOM 779 C C . PHE A 1 108 ? -41.290 8.483 59.707 1.00 84.69 108 PHE A C 1
ATOM 781 O O . PHE A 1 108 ? -42.255 8.332 60.425 1.00 84.69 108 PHE A O 1
ATOM 788 N N . TRP A 1 109 ? -40.164 7.818 59.951 1.00 79.25 109 TRP A N 1
ATOM 789 C CA . TRP A 1 109 ? -39.977 6.946 61.116 1.00 79.25 109 TRP A CA 1
ATOM 790 C C . TRP A 1 109 ? -39.979 7.733 62.416 1.00 79.25 109 TRP A C 1
ATOM 792 O O . TRP A 1 109 ? -40.538 7.281 63.408 1.00 79.25 109 TRP A O 1
ATOM 802 N N . LYS A 1 110 ? -39.413 8.937 62.425 1.00 82.50 110 LYS A N 1
ATOM 803 C CA . LYS A 1 110 ? -39.444 9.836 63.580 1.00 82.50 110 LYS A CA 1
ATOM 804 C C . LYS A 1 110 ? -40.842 10.412 63.799 1.00 82.50 110 LYS A C 1
ATOM 806 O O . LYS A 1 110 ? -41.276 10.545 64.940 1.00 82.50 110 LYS A O 1
ATOM 811 N N . MET A 1 111 ? -41.563 10.680 62.716 1.00 63.88 111 MET A N 1
ATOM 812 C CA . MET A 1 111 ? -42.953 11.117 62.696 1.00 63.88 111 MET A CA 1
ATOM 813 C C . MET A 1 111 ? -43.884 9.962 63.038 1.00 63.88 111 MET A C 1
ATOM 815 O O . MET A 1 111 ? -44.824 10.186 63.767 1.00 63.88 111 MET A O 1
ATOM 819 N N . SER A 1 112 ? -43.571 8.731 62.641 1.00 61.94 112 SER A N 1
ATOM 820 C CA . SER A 1 112 ? -44.292 7.493 62.937 1.00 61.94 112 SER A CA 1
ATOM 821 C C . SER A 1 112 ? -44.028 7.035 64.365 1.00 61.94 112 SER A C 1
ATOM 823 O O . SER A 1 112 ? -44.913 6.504 65.015 1.00 61.94 112 SER A O 1
ATOM 825 N N . SER A 1 113 ? -42.837 7.296 64.900 1.00 60.75 113 SER A N 1
ATOM 826 C CA . SER A 1 113 ? -42.510 7.148 66.321 1.00 60.75 113 SER A CA 1
ATOM 827 C C . SER A 1 113 ? -43.270 8.171 67.178 1.00 60.75 113 SER A C 1
ATOM 829 O O . SER A 1 113 ? -43.552 7.918 68.349 1.00 60.75 113 SER A O 1
ATOM 831 N N . ARG A 1 114 ? -43.672 9.302 66.579 1.00 57.50 114 ARG A N 1
ATOM 832 C CA . ARG A 1 114 ? -44.631 10.258 67.152 1.00 57.50 114 ARG A CA 1
ATOM 833 C C . ARG A 1 114 ? -46.103 9.920 66.832 1.00 57.50 114 ARG A C 1
ATOM 835 O O . ARG A 1 114 ? -46.946 10.200 67.670 1.00 57.50 114 ARG A O 1
ATOM 842 N N . TYR A 1 115 ? -46.402 9.307 65.684 1.00 50.03 115 TYR A N 1
ATOM 843 C CA . TYR A 1 115 ? -47.737 8.941 65.175 1.00 50.03 115 TYR A CA 1
ATOM 844 C C . TYR A 1 115 ? -48.265 7.672 65.840 1.00 50.03 115 TYR A C 1
ATOM 846 O O . TYR A 1 115 ? -49.450 7.555 66.109 1.00 50.03 115 TYR A O 1
ATOM 854 N N . SER A 1 116 ? -47.369 6.757 66.222 1.00 54.56 116 SER A N 1
ATOM 855 C CA . SER A 1 116 ? -47.675 5.552 66.998 1.00 54.56 116 SER A CA 1
ATOM 856 C C . SER A 1 116 ? -48.126 5.866 68.434 1.00 54.56 116 SER A C 1
ATOM 858 O O . SER A 1 116 ? -48.274 4.948 69.237 1.00 54.56 116 SER A O 1
ATOM 860 N N . LYS A 1 117 ? -48.327 7.148 68.773 1.00 52.59 117 LYS A N 1
ATOM 861 C CA . LYS A 1 117 ? -48.968 7.600 70.011 1.00 52.59 117 LYS A CA 1
ATOM 862 C C . LYS A 1 117 ? -50.388 8.149 69.826 1.00 52.59 117 LYS A C 1
ATOM 864 O O . LYS A 1 117 ? -50.981 8.519 70.832 1.00 52.59 117 LYS A O 1
ATOM 869 N N . THR A 1 118 ? -50.961 8.149 68.623 1.00 49.59 118 THR A N 1
ATOM 870 C CA . THR A 1 118 ? -52.387 8.464 68.433 1.00 49.59 118 THR A CA 1
ATOM 871 C C . THR A 1 118 ? -53.121 7.174 68.091 1.00 49.59 118 THR A C 1
ATOM 873 O O . THR A 1 118 ? -53.004 6.641 66.989 1.00 49.59 118 THR A O 1
ATOM 876 N N . GLY A 1 119 ? -53.777 6.615 69.108 1.00 60.41 119 GLY A N 1
ATOM 877 C CA . GLY A 1 119 ? -54.489 5.350 69.037 1.00 60.41 119 GLY A CA 1
ATOM 878 C C . GLY A 1 119 ? -55.717 5.429 68.140 1.00 60.41 119 GLY A C 1
ATOM 879 O O . GLY A 1 119 ? -56.551 6.307 68.302 1.00 60.41 119 GLY A O 1
ATOM 880 N N . TYR A 1 120 ? -55.832 4.452 67.246 1.00 50.09 120 TYR A N 1
ATOM 881 C CA . TYR A 1 120 ? -57.106 3.998 66.700 1.00 50.09 120 TYR A CA 1
ATOM 882 C C . TYR A 1 120 ? -57.082 2.477 66.760 1.00 50.09 120 TYR A C 1
ATOM 884 O O . TYR A 1 120 ? -56.745 1.777 65.804 1.00 50.09 120 TYR A O 1
ATOM 892 N N . SER A 1 121 ? -57.340 1.958 67.953 1.00 60.28 121 SER A N 1
ATOM 893 C CA . SER A 1 121 ? -57.623 0.547 68.146 1.00 60.28 121 SER A CA 1
ATOM 894 C C . SER A 1 121 ? -59.081 0.320 67.756 1.00 60.28 121 SER A C 1
ATOM 896 O O . SER A 1 121 ? -59.979 0.801 68.428 1.00 60.28 121 SER A O 1
ATOM 898 N N . ASN A 1 122 ? -59.282 -0.416 66.662 1.00 50.84 122 ASN A N 1
ATOM 899 C CA . ASN A 1 122 ? -60.515 -1.092 66.239 1.00 50.84 122 ASN A CA 1
ATOM 900 C C . ASN A 1 122 ? -61.751 -0.251 65.847 1.00 50.84 122 ASN A C 1
ATOM 902 O O . ASN A 1 122 ? -62.470 0.290 66.675 1.00 50.84 122 ASN A O 1
ATOM 906 N N . ILE A 1 123 ? -62.111 -0.341 64.564 1.00 57.12 123 ILE A N 1
ATOM 907 C CA . ILE A 1 123 ? -63.426 0.033 64.027 1.00 57.12 123 ILE A CA 1
ATOM 908 C C . ILE A 1 123 ? -64.371 -1.166 64.211 1.00 57.12 123 ILE A C 1
ATOM 910 O O . ILE A 1 123 ? -64.019 -2.283 63.820 1.00 57.12 123 ILE A O 1
ATOM 914 N N . ARG A 1 124 ? -65.567 -0.969 64.782 1.00 62.62 124 ARG A N 1
ATOM 915 C CA . ARG A 1 124 ? -66.611 -2.009 64.842 1.00 62.62 124 ARG A CA 1
ATOM 916 C C . ARG A 1 124 ? -67.797 -1.625 63.965 1.00 62.62 124 ARG A C 1
ATOM 918 O O . ARG A 1 124 ? -68.318 -0.525 64.061 1.00 62.62 124 ARG A O 1
ATOM 925 N N . MET A 1 125 ? -68.241 -2.565 63.134 1.00 50.06 125 MET A N 1
ATOM 926 C CA . MET A 1 125 ? -69.461 -2.427 62.338 1.00 50.06 125 MET A CA 1
ATOM 927 C C . MET A 1 125 ? -70.629 -3.072 63.092 1.00 50.06 125 MET A C 1
ATOM 929 O O . MET A 1 125 ? -70.550 -4.251 63.448 1.00 50.06 125 MET A O 1
ATOM 933 N N . ARG A 1 126 ? -71.719 -2.332 63.318 1.00 61.66 126 ARG A N 1
ATOM 934 C CA . ARG A 1 126 ? -73.019 -2.908 63.696 1.00 61.66 126 ARG A CA 1
ATOM 935 C C . ARG A 1 126 ? -74.041 -2.588 62.614 1.00 61.66 126 ARG A C 1
ATOM 937 O O . ARG A 1 126 ? -74.066 -1.492 62.071 1.00 61.66 126 ARG A O 1
ATOM 944 N N . ARG A 1 127 ? -74.873 -3.577 62.299 1.00 55.25 127 ARG A N 1
ATOM 945 C CA . ARG A 1 127 ? -76.025 -3.420 61.416 1.00 55.25 127 ARG A CA 1
ATOM 946 C C . ARG A 1 127 ? -77.208 -3.014 62.296 1.00 55.25 127 ARG A C 1
ATOM 948 O O . ARG A 1 127 ? -77.619 -3.817 63.130 1.00 55.25 127 ARG A O 1
ATOM 955 N N . ALA A 1 128 ? -77.681 -1.783 62.154 1.00 60.16 128 ALA A N 1
ATOM 956 C CA . ALA A 1 128 ? -78.968 -1.333 62.677 1.00 60.16 128 ALA A CA 1
ATOM 957 C C . ALA A 1 128 ? -79.906 -1.128 61.477 1.00 60.16 128 ALA A C 1
ATOM 959 O O . ALA A 1 128 ? -79.421 -0.860 60.378 1.00 60.16 128 ALA A O 1
ATOM 960 N N . ASP A 1 129 ? -81.206 -1.374 61.655 1.00 62.88 129 ASP A N 1
ATOM 961 C CA . ASP A 1 129 ? -82.163 -1.507 60.548 1.00 62.88 129 ASP A CA 1
ATOM 962 C C . ASP A 1 129 ? -82.068 -0.353 59.527 1.00 62.88 129 ASP A C 1
ATOM 964 O O . ASP A 1 129 ? -82.135 0.824 59.870 1.00 62.88 129 ASP A O 1
ATOM 968 N N . ASP A 1 130 ? -81.848 -0.758 58.271 1.00 62.75 130 ASP A N 1
ATOM 969 C CA . ASP A 1 130 ? -81.688 0.010 57.026 1.00 62.75 130 ASP A CA 1
ATOM 970 C C . ASP A 1 130 ? -80.507 1.000 56.852 1.00 62.75 130 ASP A C 1
ATOM 972 O O . ASP A 1 130 ? -80.424 1.656 55.808 1.00 62.75 130 ASP A O 1
ATOM 976 N N . ARG A 1 131 ? -79.490 1.034 57.736 1.00 58.19 131 ARG A N 1
ATOM 977 C CA . ARG A 1 131 ? -78.214 1.753 57.460 1.00 58.19 131 ARG A CA 1
ATOM 978 C C . ARG A 1 131 ? -76.969 1.096 58.086 1.00 58.19 131 ARG A C 1
ATOM 980 O O . ARG A 1 131 ? -77.027 0.426 59.112 1.00 58.19 131 ARG A O 1
ATOM 987 N N . ILE A 1 132 ? -75.807 1.280 57.445 1.00 56.44 132 ILE A N 1
ATOM 988 C CA . ILE A 1 132 ? -74.494 0.961 58.034 1.00 56.44 132 ILE A CA 1
ATOM 989 C C . ILE A 1 132 ? -74.013 2.183 58.815 1.00 56.44 132 ILE A C 1
ATOM 991 O O . ILE A 1 132 ? -73.712 3.209 58.207 1.00 56.44 132 ILE A O 1
ATOM 995 N N . GLU A 1 133 ? -73.904 2.056 60.135 1.00 55.53 133 GLU A N 1
ATOM 996 C CA . GLU A 1 133 ? -73.362 3.108 60.996 1.00 55.53 133 GLU A CA 1
ATOM 997 C C . GLU A 1 133 ? -71.971 2.724 61.516 1.00 55.53 133 GLU A C 1
ATOM 999 O O . GLU A 1 133 ? -71.718 1.584 61.925 1.00 55.53 133 GLU A O 1
ATOM 1004 N N . LEU A 1 134 ? -71.043 3.680 61.434 1.00 56.41 134 LEU A N 1
ATOM 1005 C CA . LEU A 1 134 ? -69.660 3.564 61.887 1.00 56.41 134 LEU A CA 1
ATOM 1006 C C . LEU A 1 134 ? -69.535 4.320 63.206 1.00 56.41 134 LEU A C 1
ATOM 1008 O O . LEU A 1 134 ? -69.635 5.542 63.225 1.00 56.41 134 LEU A O 1
ATOM 1012 N N . PHE A 1 135 ? -69.292 3.592 64.290 1.00 53.78 135 PHE A N 1
ATOM 1013 C CA . PHE A 1 135 ? -69.056 4.180 65.605 1.00 53.78 135 PHE A CA 1
ATOM 1014 C C . PHE A 1 135 ? -67.561 4.115 65.923 1.00 53.78 135 PHE A C 1
ATOM 1016 O O . PHE A 1 135 ? -66.940 3.054 65.792 1.00 53.78 135 PHE A O 1
ATOM 1023 N N . ALA A 1 136 ? -66.990 5.246 66.330 1.00 53.66 136 ALA A N 1
ATOM 1024 C CA . ALA A 1 136 ? -65.711 5.294 67.023 1.00 53.66 136 ALA A CA 1
ATOM 1025 C C . ALA A 1 136 ? -66.011 5.402 68.524 1.00 53.66 136 ALA A C 1
ATOM 1027 O O . ALA A 1 136 ? -66.849 6.207 68.917 1.00 53.66 136 ALA A O 1
ATOM 1028 N N . ASP A 1 137 ? -65.378 4.566 69.347 1.00 48.94 137 ASP A N 1
ATOM 1029 C CA . ASP A 1 137 ? -65.448 4.709 70.802 1.00 48.94 137 ASP A CA 1
ATOM 1030 C C . ASP A 1 137 ? -64.716 6.012 71.191 1.00 48.94 137 ASP A C 1
ATOM 1032 O O . ASP A 1 137 ? -63.486 6.050 71.189 1.00 48.94 137 ASP A O 1
ATOM 1036 N N . GLU A 1 138 ? -65.448 7.084 71.499 1.00 50.38 138 GLU A N 1
ATOM 1037 C CA . GLU A 1 138 ? -64.950 8.145 72.382 1.00 50.38 138 GLU A CA 1
ATOM 1038 C C . GLU A 1 138 ? -65.538 7.901 73.776 1.00 50.38 138 GLU A C 1
ATOM 1040 O O . GLU A 1 138 ? -66.753 7.786 73.948 1.00 50.38 138 GLU A O 1
ATOM 1045 N N . ASP A 1 139 ? -64.655 7.742 74.765 1.00 54.88 139 ASP A N 1
ATOM 1046 C CA . ASP A 1 139 ? -65.007 7.544 76.168 1.00 54.88 139 ASP A CA 1
ATOM 1047 C C . ASP A 1 139 ? -65.806 8.750 76.695 1.00 54.88 139 ASP A C 1
ATOM 1049 O O . ASP A 1 139 ? -65.236 9.752 77.115 1.00 54.88 139 ASP A O 1
ATOM 1053 N N . GLY A 1 140 ? -67.131 8.603 76.693 1.00 48.00 140 GLY A N 1
ATOM 1054 C CA . GLY A 1 140 ? -68.072 9.238 77.613 1.00 48.00 140 GLY A CA 1
ATOM 1055 C C . GLY A 1 140 ? -68.166 10.762 77.578 1.00 48.00 140 GLY A C 1
ATOM 1056 O O . GLY A 1 140 ? -67.549 11.423 78.399 1.00 48.00 140 GLY A O 1
ATOM 1057 N N . ASP A 1 141 ? -69.046 11.293 76.732 1.00 42.56 141 ASP A N 1
ATOM 1058 C CA . ASP A 1 141 ? -70.150 12.182 77.128 1.00 42.56 141 ASP A CA 1
ATOM 1059 C C . ASP A 1 141 ? -71.086 12.369 75.915 1.00 42.56 141 ASP A C 1
ATOM 1061 O O . ASP A 1 141 ? -70.758 11.973 74.799 1.00 42.56 141 ASP A O 1
ATOM 1065 N N . ALA A 1 142 ? -72.298 12.852 76.146 1.00 46.47 142 ALA A N 1
ATOM 1066 C CA . ALA A 1 142 ? -73.448 12.653 75.271 1.00 46.47 142 ALA A CA 1
ATOM 1067 C C . ALA A 1 142 ? -73.485 13.495 73.967 1.00 46.47 142 ALA A C 1
ATOM 1069 O O . ALA A 1 142 ? -73.054 14.643 73.937 1.00 46.47 142 ALA A O 1
ATOM 1070 N N . ASP A 1 143 ? -74.108 12.893 72.941 1.00 47.06 143 ASP A N 1
ATOM 1071 C CA . ASP A 1 143 ? -74.892 13.476 71.832 1.00 47.06 143 ASP A CA 1
ATOM 1072 C C . ASP A 1 143 ? -74.266 14.541 70.898 1.00 47.06 143 ASP A C 1
ATOM 1074 O O . ASP A 1 143 ? -74.596 15.719 70.999 1.00 47.06 143 ASP A O 1
ATOM 1078 N N . GLU A 1 144 ? -73.531 14.122 69.851 1.00 45.16 144 GLU A N 1
ATOM 1079 C CA . GLU A 1 144 ? -73.600 14.804 68.537 1.00 45.16 144 GLU A CA 1
ATOM 1080 C C . GLU A 1 144 ? -73.141 13.895 67.365 1.00 45.16 144 GLU A C 1
ATOM 1082 O O . GLU A 1 144 ? -71.988 13.458 67.335 1.00 45.16 144 GLU A O 1
ATOM 1087 N N . PRO A 1 145 ? -73.991 13.580 66.366 1.00 42.28 145 PRO A N 1
ATOM 1088 C CA . PRO A 1 145 ? -73.533 12.917 65.146 1.00 42.28 145 PRO A CA 1
ATOM 1089 C C . PRO A 1 145 ? -72.826 13.911 64.206 1.00 42.28 145 PRO A C 1
ATOM 1091 O O . PRO A 1 145 ? -73.440 14.840 63.690 1.00 42.28 145 PRO A O 1
ATOM 1094 N N . LEU A 1 146 ? -71.544 13.660 63.905 1.00 46.50 146 LEU A N 1
ATOM 1095 C CA . LEU A 1 146 ? -70.691 14.509 63.051 1.00 46.50 146 LEU A CA 1
ATOM 1096 C C . LEU A 1 146 ? -71.083 14.511 61.551 1.00 46.50 146 LEU A C 1
ATOM 1098 O O . LEU A 1 146 ? -70.462 15.210 60.751 1.00 46.50 146 LEU A O 1
ATOM 1102 N N . TYR A 1 147 ? -72.084 13.723 61.136 1.00 42.72 147 TYR A N 1
ATOM 1103 C CA . TYR A 1 147 ? -72.613 13.753 59.770 1.00 42.72 147 TYR A CA 1
ATOM 1104 C C . TYR A 1 147 ? -74.001 13.099 59.671 1.00 42.72 147 TYR A C 1
ATOM 1106 O O . TYR A 1 147 ? -74.122 11.874 59.614 1.00 42.72 147 TYR A O 1
ATOM 1114 N N . SER A 1 148 ? -75.049 13.918 59.581 1.00 35.00 148 SER A N 1
ATOM 1115 C CA . SER A 1 148 ? -76.363 13.493 59.090 1.00 35.00 148 SER A CA 1
ATOM 1116 C C . SER A 1 148 ? -76.437 13.770 57.594 1.00 35.00 148 SER A C 1
ATOM 1118 O O . SER A 1 148 ? -76.395 14.916 57.160 1.00 35.00 148 SER A O 1
ATOM 1120 N N . ALA A 1 149 ? -76.556 12.718 56.786 1.00 48.78 149 ALA A N 1
ATOM 1121 C CA . ALA A 1 149 ? -77.017 12.876 55.412 1.00 48.78 149 ALA A CA 1
ATOM 1122 C C . ALA A 1 149 ? -78.539 13.090 55.443 1.00 48.78 149 ALA A C 1
ATOM 1124 O O . ALA A 1 149 ? -79.293 12.114 55.408 1.00 48.78 149 ALA A O 1
ATOM 1125 N N . GLU A 1 150 ? -78.971 14.344 55.571 1.00 43.81 150 GLU A N 1
ATOM 1126 C CA . GLU A 1 150 ? -80.336 14.758 55.233 1.00 43.81 150 GLU A CA 1
ATOM 1127 C C . GLU A 1 150 ? -80.471 14.879 53.701 1.00 43.81 150 GLU A C 1
ATOM 1129 O O . GLU A 1 150 ? -79.528 15.322 53.037 1.00 43.81 150 GLU A O 1
ATOM 1134 N N . PRO A 1 151 ? -81.603 14.470 53.103 1.00 40.31 151 PRO A N 1
ATOM 1135 C CA . PRO A 1 151 ? -81.878 14.720 51.696 1.00 40.31 151 PRO A CA 1
ATOM 1136 C C . PRO A 1 151 ? -82.257 16.193 51.508 1.00 40.31 151 PRO A C 1
ATOM 1138 O O . PRO A 1 151 ? -83.195 16.678 52.130 1.00 40.31 151 PRO A O 1
ATOM 1141 N N . THR A 1 152 ? -81.549 16.914 50.640 1.00 39.59 152 THR A N 1
ATOM 1142 C CA . THR A 1 152 ? -81.936 18.270 50.231 1.00 39.59 152 THR A CA 1
ATOM 1143 C C . THR A 1 152 ? -83.175 18.200 49.330 1.00 39.59 152 THR A C 1
ATOM 1145 O O . THR A 1 152 ? -83.065 17.965 48.126 1.00 39.59 152 THR A O 1
ATOM 1148 N N . GLU A 1 153 ? -84.360 18.371 49.916 1.00 55.12 153 GLU A N 1
ATOM 1149 C CA . GLU A 1 153 ? -85.608 18.726 49.225 1.00 55.12 153 GLU A CA 1
ATOM 1150 C C . GLU A 1 153 ? -85.540 20.196 48.771 1.00 55.12 153 GLU A C 1
ATOM 1152 O O . GLU A 1 153 ? -86.154 21.042 49.399 1.00 55.12 153 GLU A O 1
ATOM 1157 N N . ASP A 1 154 ? -84.762 20.534 47.733 1.00 48.97 154 ASP A N 1
ATOM 1158 C CA . ASP A 1 154 ? -84.798 21.894 47.144 1.00 48.97 154 ASP A CA 1
ATOM 1159 C C . ASP A 1 154 ? -84.179 21.994 45.729 1.00 48.97 154 ASP A C 1
ATOM 1161 O O . ASP A 1 154 ? -83.565 22.989 45.371 1.00 48.97 154 ASP A O 1
ATOM 1165 N N . ASP A 1 155 ? -84.365 20.980 44.875 1.00 47.81 155 ASP A N 1
ATOM 1166 C CA . ASP A 1 155 ? -84.111 21.106 43.422 1.00 47.81 155 ASP A CA 1
ATOM 1167 C C . ASP A 1 155 ? -85.303 20.588 42.594 1.00 47.81 155 ASP A C 1
ATOM 1169 O O . ASP A 1 155 ? -85.170 19.952 41.547 1.00 47.81 155 ASP A O 1
ATOM 1173 N N . ALA A 1 156 ? -86.511 20.883 43.074 1.00 51.12 156 ALA A N 1
ATOM 1174 C CA . ALA A 1 156 ? -87.743 20.778 42.305 1.00 51.12 156 ALA A CA 1
ATOM 1175 C C . ALA A 1 156 ? -88.355 22.173 42.114 1.00 51.12 156 ALA A C 1
ATOM 1177 O O . ALA A 1 156 ? -89.331 22.498 42.774 1.00 51.12 156 ALA A O 1
ATOM 1178 N N . GLN A 1 157 ? -87.774 22.989 41.226 1.00 48.47 157 GLN A N 1
ATOM 1179 C CA . GLN A 1 157 ? -88.489 23.861 40.272 1.00 48.47 157 GLN A CA 1
ATOM 1180 C C . GLN A 1 157 ? -87.539 24.875 39.621 1.00 48.47 157 GLN A C 1
ATOM 1182 O O . GLN A 1 157 ? -87.181 25.887 40.215 1.00 48.47 157 GLN A O 1
ATOM 1187 N N . LEU A 1 158 ? -87.264 24.680 38.333 1.00 46.47 158 LEU A N 1
ATOM 1188 C CA . LEU A 1 158 ? -87.218 25.797 37.393 1.00 46.47 158 LEU A CA 1
ATOM 1189 C C . LEU A 1 158 ? -87.832 25.330 36.067 1.00 46.47 158 LEU A C 1
ATOM 1191 O O . LEU A 1 158 ? -87.151 24.842 35.170 1.00 46.47 158 LEU A O 1
ATOM 1195 N N . ASP A 1 159 ? -89.160 25.441 36.005 1.00 49.03 159 ASP A N 1
ATOM 1196 C CA . ASP A 1 159 ? -89.898 25.640 34.760 1.00 49.03 159 ASP A CA 1
ATOM 1197 C C . ASP A 1 159 ? -89.627 27.069 34.270 1.00 49.03 159 ASP A C 1
ATOM 1199 O O . ASP A 1 159 ? -89.956 28.030 34.974 1.00 49.03 159 ASP A O 1
ATOM 1203 N N . LEU A 1 160 ? -89.046 27.189 33.072 1.00 47.94 160 LEU A N 1
ATOM 1204 C CA . LEU A 1 160 ? -89.419 28.141 32.013 1.00 47.94 160 LEU A CA 1
ATOM 1205 C C . LEU A 1 160 ? -88.661 27.826 30.718 1.00 47.94 160 LEU A C 1
ATOM 1207 O O . LEU A 1 160 ? -87.412 27.893 30.723 1.00 47.94 160 LEU A O 1
#

Secondary structure (DSSP, 8-state):
-----------PPPPP-PPTTEEES----STT-EEEEEEPTT-EEES-SEEEB-TTS-BSSPPPEEEPP------------GGGTHHHHHHHHHHHHHHHHHHHHHHHHHHHHHHTTS-----EEEEETTEEEEE----S-----S--------------

InterPro domains:
  IPR000436 Sushi/SCR/CCP domain [PF00084] (13-66)
  IPR000436 Sushi/SCR/CCP domain [PS50923] (11-68)
  IPR000436 Sushi/SCR/CCP domain [SM00032] (13-66)
  IPR000436 Sushi/SCR/CCP domain [cd00033] (13-61)
  IPR035976 Sushi/SCR/CCP superfamily [SSF57535] (13-68)
  IPR051277 SEZ6/CSMD/C4BPB Neuronal & Immune Regulators [PTHR45656] (13-69)

Sequence (160 aa):
MEPRHPAQLQPACPKLTLSSHVTSSSGNNSVHAVVMFSCEDGYTLDGDKQITCREDGTWSNSPPSCSSPPSFQSQKDDNASNVGAIVGGVIGGILVILLIVVATAIIFWKMSSRYSKTGYSNIRMRRADDRIELFADEDGDADEPLYSAEPTEDDAQLDL

Foldseek 3Di:
DDDDDPDDPQQFADFADADPQKDWPDRGRGAQDKIAIDGDPQWDWADDRIWGQHSVNYIPDHHIHTHHHPPPPVPPPPPPPPPVVPVVPVVVVVVVVVVVVVVVVVVVVVVVVVVVPDDDDDWDWDDDPPDTDTDGDDPDDDDDDPDDPDDPPDPPDDDD

pLDDT: mean 72.88, std 19.15, range [35.0, 95.75]

Radius of gyration: 53.45 Å; chains: 1; bounding box: 129×42×128 Å